Protein AF-A0A7M1QWV0-F1 (afdb_monomer_lite)

Foldseek 3Di:
DLVVVVVVQPPDDDDPDLQCSVVQDVLLCVLLSLLQVLLVLLADPDPVVVVPDDPVVLVCSLCVSVVVLVVVLVVLVVVLVVVCVVPVPDPSVQQSQLSNLSNLQSNLLSLLLSLPDHDPRSSVRSVVVSCCLSNVQAPDSPHGDCPNSSRHDDPVSNVSSVVSNVVSSVSSVVRD

Sequence (176 aa):
MSVLFFALIPVSYGIPPLNNVRETPVFRVLPAVVGILCASSVNPVGSDQELLRGCRARNLRSALPFLLLFLALVTIALTGWLFSLVYPDQEVLGVIAPMLTSTVIFTAVGIISACYLTGSWQVIPTAALFLVLVGFGFQTFITPYAWNIFFHISAPIALIAGLSAVLAFLALRHRY

Structure (mmCIF, N/CA/C/O backbone):
data_AF-A0A7M1QWV0-F1
#
_entry.id   AF-A0A7M1QWV0-F1
#
loop_
_atom_site.group_PDB
_atom_site.id
_atom_site.type_symbol
_atom_site.label_atom_id
_atom_site.label_alt_id
_atom_site.label_comp_id
_atom_site.label_asym_id
_atom_site.label_entity_id
_atom_site.label_seq_id
_atom_site.pdbx_PDB_ins_code
_atom_site.Cartn_x
_atom_site.Cartn_y
_atom_site.Cartn_z
_atom_site.occupancy
_atom_site.B_iso_or_equiv
_atom_site.auth_seq_id
_atom_site.auth_comp_id
_atom_site.auth_asym_id
_atom_site.auth_atom_id
_atom_site.pdbx_PDB_model_num
ATOM 1 N N . MET A 1 1 ? -8.988 -14.772 4.346 1.00 38.84 1 MET A N 1
ATOM 2 C CA . MET A 1 1 ? -9.089 -13.533 3.538 1.00 38.84 1 MET A CA 1
ATOM 3 C C . MET A 1 1 ? -7.774 -13.198 2.840 1.00 38.84 1 MET A C 1
ATOM 5 O O . MET A 1 1 ? -7.780 -13.127 1.623 1.00 38.84 1 MET A O 1
ATOM 9 N N . SER A 1 2 ? -6.637 -13.113 3.540 1.00 37.50 2 SER A N 1
ATOM 10 C CA . SER A 1 2 ? -5.303 -12.965 2.918 1.00 37.50 2 SER A CA 1
ATOM 11 C C . SER A 1 2 ? -4.967 -14.065 1.894 1.00 37.50 2 SER A C 1
ATOM 13 O O . SER A 1 2 ? -4.449 -13.764 0.827 1.00 37.50 2 SER A O 1
ATOM 15 N N . VAL A 1 3 ? -5.357 -15.318 2.157 1.00 38.16 3 VAL A N 1
ATOM 16 C CA . VAL A 1 3 ? -5.188 -16.458 1.226 1.00 38.16 3 VAL A CA 1
ATOM 17 C C . VAL A 1 3 ? -5.978 -16.289 -0.085 1.00 38.16 3 VAL A C 1
ATOM 19 O O . VAL A 1 3 ? -5.475 -16.631 -1.147 1.00 38.16 3 VAL A O 1
ATOM 22 N N . LEU A 1 4 ? -7.181 -15.699 -0.038 1.00 41.69 4 LEU A N 1
ATOM 23 C CA . LEU A 1 4 ? -7.980 -15.380 -1.235 1.00 41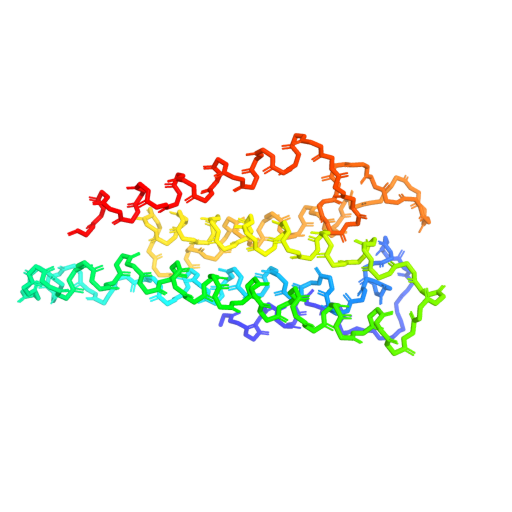.69 4 LEU A CA 1
ATOM 24 C C . LEU A 1 4 ? -7.331 -14.269 -2.070 1.00 41.69 4 LEU A C 1
ATOM 26 O O . LEU A 1 4 ? -7.446 -14.269 -3.288 1.00 41.69 4 LEU A O 1
ATOM 30 N N . PHE A 1 5 ? -6.607 -13.352 -1.425 1.00 44.53 5 PHE A N 1
ATOM 31 C CA . PHE A 1 5 ? -5.840 -12.324 -2.120 1.00 44.53 5 PHE A CA 1
ATOM 32 C C . PHE A 1 5 ? -4.607 -12.913 -2.816 1.00 44.53 5 PHE A C 1
ATOM 34 O O . PHE A 1 5 ? -4.352 -12.586 -3.967 1.00 44.53 5 PHE A O 1
ATOM 41 N N . PHE A 1 6 ? -3.908 -13.858 -2.176 1.00 42.75 6 PHE A N 1
ATOM 42 C CA . PHE A 1 6 ? -2.865 -14.655 -2.837 1.00 42.75 6 PHE A CA 1
ATOM 43 C C . PHE A 1 6 ? -3.411 -15.519 -3.985 1.00 42.75 6 PHE A C 1
ATOM 45 O O . PHE A 1 6 ? -2.686 -15.764 -4.939 1.00 42.75 6 PHE A O 1
ATOM 52 N N . ALA A 1 7 ? -4.680 -15.937 -3.930 1.00 39.38 7 ALA A N 1
ATOM 53 C CA . ALA A 1 7 ? -5.349 -16.626 -5.037 1.00 39.38 7 ALA A CA 1
ATOM 54 C C . ALA A 1 7 ? -5.796 -15.680 -6.175 1.00 39.38 7 ALA A C 1
ATOM 56 O O . ALA A 1 7 ? -5.970 -16.132 -7.302 1.00 39.38 7 ALA A O 1
ATOM 57 N N . LEU A 1 8 ? -5.973 -14.381 -5.890 1.00 45.12 8 LEU A N 1
ATOM 58 C CA . LEU A 1 8 ? -6.197 -13.321 -6.886 1.00 45.12 8 LEU A CA 1
ATOM 59 C C . LEU A 1 8 ? -4.892 -12.818 -7.516 1.00 45.12 8 LEU A C 1
ATOM 61 O O . LEU A 1 8 ? -4.931 -12.212 -8.587 1.00 45.12 8 LEU A O 1
ATOM 65 N N . ILE A 1 9 ? -3.738 -13.069 -6.882 1.00 45.12 9 ILE A N 1
ATOM 66 C CA . ILE A 1 9 ? -2.455 -12.985 -7.581 1.00 45.12 9 ILE A CA 1
ATOM 67 C C . ILE A 1 9 ? -2.535 -14.028 -8.697 1.00 45.12 9 ILE A C 1
ATOM 69 O O . ILE A 1 9 ? -2.922 -15.163 -8.418 1.00 45.12 9 ILE A O 1
ATOM 73 N N . PRO A 1 10 ? -2.220 -13.693 -9.954 1.00 43.69 10 PRO A N 1
ATOM 74 C CA . PRO A 1 10 ? -2.463 -14.579 -11.079 1.00 43.69 10 PRO A CA 1
ATOM 75 C C . PRO A 1 10 ? -1.396 -15.667 -11.047 1.00 43.69 10 PRO A C 1
ATOM 77 O O . PRO A 1 10 ? -0.387 -15.618 -11.745 1.00 43.69 10 PRO A O 1
ATOM 80 N N . VAL A 1 11 ? -1.619 -16.674 -10.211 1.00 38.78 11 VAL A N 1
ATOM 81 C CA . VAL A 1 11 ? -0.904 -17.938 -10.246 1.00 38.78 11 VAL A CA 1
ATOM 82 C C . VAL A 1 11 ? -1.518 -18.724 -11.387 1.00 38.78 11 VAL A C 1
ATOM 84 O O . VAL A 1 11 ? -2.348 -19.607 -11.215 1.00 38.78 11 VAL A O 1
ATOM 87 N N . SER A 1 12 ? -1.164 -18.356 -12.604 1.00 34.66 12 SER A N 1
ATOM 88 C CA . SER A 1 12 ? -1.289 -19.294 -13.698 1.00 34.66 12 SER A CA 1
ATOM 89 C C . SER A 1 12 ? -0.111 -19.060 -14.632 1.00 34.66 12 SER A C 1
ATOM 91 O O . SER A 1 12 ? 0.223 -17.932 -14.965 1.00 34.66 12 SER A O 1
ATOM 93 N N . TYR A 1 13 ? 0.544 -20.141 -15.027 1.00 35.06 13 TYR A N 1
ATOM 94 C CA . TYR A 1 13 ? 1.249 -20.284 -16.294 1.00 35.06 13 TYR A CA 1
ATOM 95 C C . TYR A 1 13 ? 0.265 -21.061 -17.205 1.00 35.06 13 TYR A C 1
ATOM 97 O O . TYR A 1 13 ? -0.391 -21.974 -16.718 1.00 35.06 13 TYR A O 1
ATOM 105 N N . GLY A 1 14 ? 0.029 -20.659 -18.464 1.00 29.14 14 GLY A N 1
ATOM 106 C CA . GLY A 1 14 ? -0.844 -21.358 -19.432 1.00 29.14 14 GLY A CA 1
ATOM 107 C C . GLY A 1 14 ? -2.234 -20.803 -19.844 1.00 29.14 14 GLY A C 1
ATOM 108 O O . GLY A 1 14 ? -3.003 -21.576 -20.392 1.00 29.14 14 GLY A O 1
ATOM 109 N N . ILE A 1 15 ? -2.597 -19.527 -19.647 1.00 30.23 15 ILE A N 1
ATOM 110 C CA . ILE A 1 15 ? -3.835 -18.916 -20.200 1.00 30.23 15 ILE A CA 1
ATOM 111 C C . ILE A 1 15 ? -3.419 -17.722 -21.075 1.00 30.23 15 ILE A C 1
ATOM 113 O O . ILE A 1 15 ? -2.563 -16.951 -20.621 1.00 30.23 15 ILE A O 1
ATOM 117 N N . PRO A 1 16 ? -3.958 -17.574 -22.306 1.00 37.72 16 PRO A N 1
ATOM 118 C CA . PRO A 1 16 ? -3.668 -16.435 -23.178 1.00 37.72 16 PRO A CA 1
ATOM 119 C C . PRO A 1 16 ? -3.970 -15.097 -22.473 1.00 37.72 16 PRO A C 1
ATOM 121 O O . PRO A 1 16 ? -4.897 -15.021 -21.663 1.00 37.72 16 PRO A O 1
ATOM 124 N N . PRO A 1 17 ? -3.155 -14.057 -22.712 1.00 42.41 17 PRO A N 1
ATOM 125 C CA . PRO A 1 17 ? -2.995 -12.944 -21.785 1.00 42.41 17 PRO A CA 1
ATOM 126 C C . PRO A 1 17 ? -4.214 -12.018 -21.769 1.00 42.41 17 PRO A C 1
ATOM 128 O O . PRO A 1 17 ? -4.452 -11.255 -22.700 1.00 42.41 17 PRO A O 1
ATOM 131 N N . LEU A 1 18 ? -4.936 -12.013 -20.651 1.00 42.91 18 LEU A N 1
ATOM 132 C CA . LEU A 1 18 ? -5.689 -10.839 -20.220 1.00 42.91 18 LEU A CA 1
ATOM 133 C C . LEU A 1 18 ? -4.675 -9.834 -19.640 1.00 42.91 18 LEU A C 1
ATOM 135 O O . LEU A 1 18 ? -4.203 -10.000 -18.518 1.00 42.91 18 LEU A O 1
ATOM 139 N N . ASN A 1 19 ? -4.310 -8.818 -20.428 1.00 49.09 19 ASN A N 1
ATOM 140 C CA . ASN A 1 19 ? -3.662 -7.573 -19.980 1.00 49.09 19 ASN A CA 1
ATOM 141 C C . ASN A 1 19 ? -2.336 -7.675 -19.185 1.00 49.09 19 ASN A C 1
ATOM 143 O O . ASN A 1 19 ? -2.105 -6.867 -18.290 1.00 49.09 19 ASN A O 1
ATOM 147 N N . ASN A 1 20 ? -1.437 -8.621 -19.487 1.00 47.69 20 ASN A N 1
ATOM 148 C CA . ASN A 1 20 ? -0.082 -8.682 -18.891 1.00 47.69 20 ASN A CA 1
ATOM 149 C C . ASN A 1 20 ? -0.007 -8.722 -17.351 1.00 47.69 20 ASN A C 1
ATOM 151 O O . ASN A 1 20 ? 1.052 -8.554 -16.748 1.00 47.69 20 ASN A O 1
ATOM 155 N N . VAL A 1 21 ? -1.112 -9.090 -16.705 1.00 45.66 21 VAL A N 1
ATOM 156 C CA . VAL A 1 21 ? -1.233 -9.293 -15.255 1.00 45.66 21 VAL A CA 1
ATOM 157 C C . VAL A 1 21 ? -0.262 -10.388 -14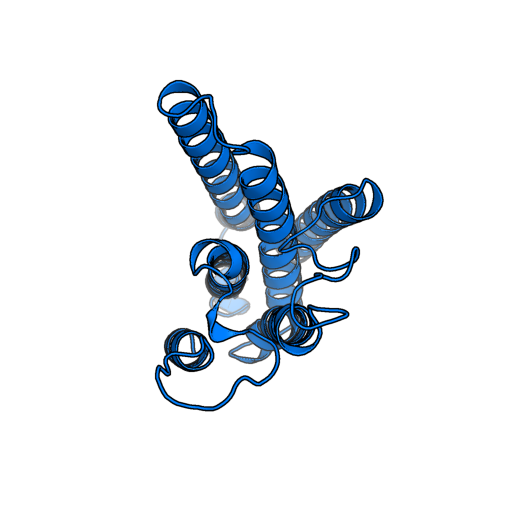.757 1.00 45.66 21 VAL A C 1
ATOM 159 O O . VAL A 1 21 ? 0.159 -10.383 -13.606 1.00 45.66 21 VAL A O 1
ATOM 162 N N . ARG A 1 22 ? 0.180 -11.296 -15.640 1.00 45.62 22 ARG A N 1
ATOM 163 C CA . ARG A 1 22 ? 1.210 -12.314 -15.350 1.00 45.62 22 ARG A CA 1
ATOM 164 C C . ARG A 1 22 ? 2.652 -11.808 -15.357 1.00 45.62 22 ARG A C 1
ATOM 166 O O . ARG A 1 22 ? 3.512 -12.474 -14.794 1.00 45.62 22 ARG A O 1
ATOM 173 N N . GLU A 1 23 ? 2.923 -10.674 -15.990 1.00 51.28 23 GLU A N 1
ATOM 174 C CA . GLU A 1 23 ? 4.275 -10.113 -16.106 1.00 51.28 23 GLU A CA 1
ATOM 175 C C . GLU A 1 23 ? 4.532 -9.023 -15.069 1.00 51.28 23 GLU A C 1
ATOM 177 O O . GLU A 1 23 ? 5.667 -8.574 -14.908 1.00 51.28 23 GLU A O 1
ATOM 182 N N . THR A 1 24 ? 3.500 -8.600 -14.330 1.00 56.16 24 THR A N 1
ATOM 183 C CA . THR A 1 24 ? 3.689 -7.658 -13.233 1.00 56.16 24 THR A CA 1
ATOM 184 C C . THR A 1 24 ? 4.528 -8.324 -12.148 1.00 56.16 24 THR A C 1
ATOM 186 O O . THR A 1 24 ? 4.064 -9.287 -11.529 1.00 56.16 24 THR A O 1
ATOM 189 N N . PRO A 1 25 ? 5.759 -7.844 -11.902 1.00 62.31 25 PRO A N 1
ATOM 190 C CA . PRO A 1 25 ? 6.642 -8.472 -10.941 1.00 62.31 25 PRO A CA 1
ATOM 191 C C . PRO A 1 25 ? 5.983 -8.500 -9.567 1.00 62.31 25 PRO A C 1
ATOM 193 O O . PRO A 1 25 ? 5.391 -7.504 -9.148 1.00 62.31 25 PRO A O 1
ATOM 196 N N . VAL A 1 26 ? 6.138 -9.606 -8.837 1.00 66.31 26 VAL A N 1
ATOM 197 C CA . VAL A 1 26 ? 5.535 -9.786 -7.503 1.00 66.31 26 VAL A CA 1
ATOM 198 C C . VAL A 1 26 ? 5.851 -8.602 -6.584 1.00 66.31 26 VAL A C 1
ATOM 200 O O . VAL A 1 26 ? 4.980 -8.138 -5.850 1.00 66.31 26 VAL A O 1
ATOM 203 N N . PHE A 1 27 ? 7.061 -8.040 -6.686 1.00 66.62 27 PHE A N 1
ATOM 204 C CA . PHE A 1 27 ? 7.472 -6.882 -5.893 1.00 66.62 27 PHE A CA 1
ATOM 205 C C . PHE A 1 27 ? 6.620 -5.623 -6.125 1.00 66.62 27 PHE A C 1
ATOM 207 O O . PHE A 1 27 ? 6.482 -4.820 -5.207 1.00 66.62 27 PHE A O 1
ATOM 214 N N . ARG A 1 28 ? 6.002 -5.459 -7.303 1.00 71.50 28 ARG A N 1
ATOM 215 C CA . ARG A 1 28 ? 5.089 -4.338 -7.593 1.00 71.50 28 ARG A CA 1
ATOM 216 C C . ARG A 1 28 ? 3.719 -4.518 -6.946 1.00 71.50 28 ARG A C 1
ATOM 218 O O . ARG A 1 28 ? 3.042 -3.533 -6.689 1.00 71.50 28 ARG A O 1
ATOM 225 N N . VAL A 1 29 ? 3.329 -5.756 -6.645 1.00 73.25 29 VAL A N 1
ATOM 226 C CA . VAL A 1 29 ? 2.041 -6.100 -6.020 1.00 73.25 29 VAL A CA 1
ATOM 227 C C . VAL A 1 29 ? 2.138 -6.161 -4.490 1.00 73.25 29 VAL A C 1
ATOM 229 O O . VAL A 1 29 ? 1.142 -5.937 -3.799 1.00 73.25 29 VAL A O 1
ATOM 232 N N . LEU A 1 30 ? 3.337 -6.394 -3.940 1.00 76.06 30 LEU A N 1
ATOM 233 C CA . LEU A 1 30 ? 3.593 -6.409 -2.492 1.00 76.06 30 LEU A CA 1
ATOM 234 C C . LEU A 1 30 ? 2.991 -5.209 -1.729 1.00 76.06 30 LEU A C 1
ATOM 236 O O . LEU A 1 30 ? 2.370 -5.451 -0.692 1.00 76.06 30 LEU A O 1
ATOM 240 N N . PRO A 1 31 ? 3.080 -3.954 -2.214 1.00 81.62 31 PRO A N 1
ATOM 241 C CA . PRO A 1 31 ? 2.449 -2.800 -1.570 1.00 81.62 31 PRO A CA 1
ATOM 242 C C . PRO A 1 31 ? 0.954 -2.972 -1.268 1.00 81.62 31 PRO A C 1
ATOM 244 O O . PRO A 1 31 ? 0.490 -2.605 -0.187 1.00 81.62 31 PRO A O 1
ATOM 247 N N . ALA A 1 32 ? 0.198 -3.585 -2.185 1.00 79.19 32 ALA A N 1
ATOM 248 C CA . ALA A 1 32 ? -1.231 -3.832 -2.001 1.00 79.19 32 ALA A CA 1
ATOM 249 C C . ALA A 1 32 ? -1.492 -4.878 -0.910 1.00 79.19 32 ALA A C 1
ATOM 251 O O . ALA A 1 32 ? -2.371 -4.697 -0.064 1.00 79.19 32 ALA A O 1
ATOM 252 N N . VAL A 1 33 ? -0.681 -5.940 -0.881 1.00 78.44 33 VAL A N 1
ATOM 253 C CA . VAL A 1 33 ? -0.746 -6.981 0.156 1.00 78.44 33 VAL A CA 1
ATOM 254 C C . VAL A 1 33 ? -0.441 -6.386 1.530 1.00 78.44 33 VAL A C 1
ATOM 256 O O . VAL A 1 33 ? -1.179 -6.625 2.487 1.00 78.44 33 VAL A O 1
ATOM 259 N N . VAL A 1 34 ? 0.605 -5.561 1.625 1.00 80.62 34 VAL A N 1
ATOM 260 C CA . VAL A 1 34 ? 0.978 -4.859 2.861 1.00 80.62 34 VAL A CA 1
ATOM 261 C C . VAL A 1 34 ? -0.148 -3.930 3.320 1.00 80.62 34 VAL A C 1
ATOM 263 O O . VAL A 1 34 ? -0.482 -3.926 4.503 1.00 80.62 34 VAL A O 1
ATOM 266 N N . GLY A 1 35 ? -0.794 -3.205 2.402 1.00 78.50 35 GLY A N 1
ATOM 267 C CA . GLY A 1 35 ? -1.944 -2.358 2.724 1.00 78.50 35 GLY A CA 1
ATOM 268 C C . GLY A 1 35 ? -3.124 -3.126 3.323 1.00 78.50 35 GLY A C 1
ATOM 269 O O . GLY A 1 35 ? -3.730 -2.682 4.298 1.00 78.50 35 GLY A O 1
ATOM 270 N N . ILE A 1 36 ? -3.415 -4.319 2.805 1.00 76.81 36 ILE A N 1
ATOM 271 C CA . ILE A 1 36 ? -4.485 -5.186 3.321 1.00 76.81 36 ILE A CA 1
ATOM 272 C C . ILE A 1 36 ? -4.133 -5.759 4.694 1.00 76.81 36 ILE A C 1
ATOM 274 O O . ILE A 1 36 ? -4.976 -5.778 5.594 1.00 76.81 36 ILE A O 1
ATOM 278 N N . LEU A 1 37 ? -2.887 -6.201 4.878 1.00 79.38 37 LEU A N 1
ATOM 279 C CA . LEU A 1 37 ? -2.406 -6.657 6.182 1.00 79.38 37 LEU A CA 1
ATOM 280 C C . LEU A 1 37 ? -2.470 -5.521 7.213 1.00 79.38 37 LEU A C 1
ATOM 282 O O . LEU A 1 37 ? -2.897 -5.750 8.344 1.00 79.38 37 LEU A O 1
ATOM 286 N N . CYS A 1 38 ? -2.148 -4.291 6.808 1.00 77.44 38 CYS A N 1
ATOM 287 C CA . CYS A 1 38 ? -2.282 -3.100 7.644 1.00 77.44 38 CYS A CA 1
ATOM 288 C C . CYS A 1 38 ? -3.746 -2.826 8.032 1.00 77.44 38 CYS A C 1
ATOM 290 O O . CYS A 1 38 ? -4.038 -2.616 9.206 1.00 77.44 38 CYS A O 1
ATOM 292 N N . ALA A 1 39 ? -4.689 -2.925 7.089 1.00 75.12 39 ALA A N 1
ATOM 293 C CA . ALA A 1 39 ? -6.116 -2.807 7.402 1.00 75.12 39 ALA A CA 1
ATOM 294 C C . ALA A 1 39 ? -6.545 -3.832 8.468 1.00 75.12 39 ALA A C 1
ATOM 296 O O . ALA A 1 39 ? -7.245 -3.505 9.424 1.00 75.12 39 ALA A O 1
ATOM 297 N N . SER A 1 40 ? -6.063 -5.073 8.348 1.00 74.31 40 SER A N 1
ATOM 298 C CA . SER A 1 40 ? -6.406 -6.136 9.294 1.00 74.31 40 SER A CA 1
ATOM 299 C C . SER A 1 40 ? -5.826 -5.938 10.699 1.00 74.31 40 SER A C 1
ATOM 301 O O . SER A 1 40 ? -6.464 -6.350 11.667 1.00 74.31 40 SER A O 1
ATOM 303 N N . SER A 1 41 ? -4.660 -5.294 10.834 1.00 73.94 41 SER A N 1
ATOM 304 C CA . SER A 1 41 ? -4.020 -5.049 12.135 1.00 73.94 41 SER A CA 1
ATOM 305 C C . SER A 1 41 ? -4.609 -3.854 12.890 1.00 73.94 41 SER A C 1
ATOM 307 O O . SER A 1 41 ? -4.491 -3.779 14.113 1.00 73.94 41 SER A O 1
ATOM 309 N N . VAL A 1 42 ? -5.262 -2.939 12.171 1.00 72.81 42 VAL A N 1
ATOM 310 C CA . VAL A 1 42 ? -5.923 -1.744 12.719 1.00 72.81 42 VAL A CA 1
ATOM 311 C C . VAL A 1 42 ? -7.356 -2.024 13.188 1.00 72.81 42 VAL A C 1
ATOM 313 O O . VAL A 1 42 ? -7.924 -1.229 13.942 1.00 72.81 42 VAL A O 1
ATOM 316 N N . ASN A 1 43 ? -7.935 -3.150 12.767 1.00 67.38 43 ASN A N 1
ATOM 317 C CA . ASN A 1 43 ? -9.302 -3.533 13.094 1.00 67.38 43 ASN A CA 1
ATOM 318 C C . ASN A 1 43 ? -9.512 -3.577 14.624 1.00 67.38 43 ASN A C 1
ATOM 320 O O . ASN A 1 43 ? -8.748 -4.260 15.321 1.00 67.38 43 ASN A O 1
ATOM 324 N N . PRO A 1 44 ? -10.517 -2.865 15.163 1.00 58.78 44 PRO A N 1
ATOM 325 C CA . PRO A 1 44 ? -10.745 -2.806 16.595 1.00 58.78 44 PRO A CA 1
ATOM 326 C C . PRO A 1 44 ? -11.077 -4.192 17.144 1.00 58.78 44 PRO A C 1
ATOM 328 O O . PRO A 1 44 ? -11.944 -4.912 16.643 1.00 58.78 44 PRO A O 1
ATOM 331 N N . VAL A 1 45 ? -10.394 -4.554 18.225 1.00 54.41 45 VAL A N 1
ATOM 332 C CA . VAL A 1 45 ? -10.770 -5.697 19.055 1.00 54.41 45 VAL A CA 1
ATOM 333 C C . VAL A 1 45 ? -11.934 -5.210 19.903 1.00 54.41 45 VAL A C 1
ATOM 335 O O . VAL A 1 45 ? -11.668 -4.644 20.950 1.00 54.41 45 VAL A O 1
ATOM 338 N N . GLY A 1 46 ? -13.170 -5.360 19.408 1.00 54.19 46 GLY A N 1
ATOM 339 C CA . GLY A 1 46 ? -14.435 -5.020 20.082 1.00 54.19 46 GLY A CA 1
ATOM 340 C C . GLY A 1 46 ? -14.459 -3.642 20.766 1.00 54.19 46 GLY A C 1
ATOM 341 O O . GLY A 1 46 ? -13.820 -3.459 21.797 1.00 54.19 46 GLY A O 1
ATOM 342 N N . SER A 1 47 ? -15.253 -2.692 20.260 1.00 53.53 47 SER A N 1
ATOM 343 C CA . SER A 1 47 ? -15.356 -1.307 20.780 1.00 53.53 47 SER A CA 1
ATOM 344 C C . SER A 1 47 ? -15.359 -1.192 22.311 1.00 53.53 47 SER A C 1
ATOM 346 O O . SER A 1 47 ? -14.712 -0.313 22.881 1.00 53.53 47 SER A O 1
ATOM 348 N N . ASP A 1 48 ? -16.026 -2.129 22.980 1.00 53.69 48 ASP A N 1
ATOM 349 C CA . ASP A 1 48 ? -16.233 -2.117 24.426 1.00 53.69 48 ASP A CA 1
ATOM 350 C C . ASP A 1 48 ? -14.977 -2.541 25.205 1.00 53.69 48 ASP A C 1
ATOM 352 O O . ASP A 1 48 ? -14.706 -2.034 26.292 1.00 53.69 48 ASP A O 1
ATOM 356 N N . GLN A 1 49 ? -14.141 -3.411 24.628 1.00 58.28 49 GLN A N 1
ATOM 357 C CA . GLN A 1 49 ? -12.856 -3.805 25.215 1.00 58.28 49 GLN A CA 1
ATOM 358 C C . GLN A 1 49 ? -11.775 -2.738 25.019 1.00 58.28 49 GLN A C 1
ATOM 360 O O . GLN A 1 49 ? -10.799 -2.699 25.769 1.00 58.28 49 GLN A O 1
ATOM 365 N N . GLU A 1 50 ? -11.927 -1.875 24.018 1.00 56.06 50 GLU A N 1
ATOM 366 C CA . GLU A 1 50 ? -10.999 -0.783 23.726 1.00 56.06 50 GLU A CA 1
ATOM 367 C C . GLU A 1 50 ? -11.259 0.465 24.557 1.00 56.06 50 GLU A C 1
ATOM 369 O O . GLU A 1 50 ? -10.308 1.136 24.967 1.00 56.06 50 GLU A O 1
ATOM 374 N N . LEU A 1 51 ? -12.522 0.728 24.890 1.00 58.97 51 LEU A N 1
ATOM 375 C CA . LEU A 1 51 ? -12.892 1.802 25.805 1.00 58.97 51 LEU A CA 1
ATOM 376 C C . LEU A 1 51 ? -12.297 1.593 27.205 1.00 58.97 51 LEU A C 1
ATOM 378 O O . LEU A 1 51 ? -11.851 2.560 27.823 1.00 58.97 51 LEU A O 1
ATOM 382 N N . LEU A 1 52 ? -12.195 0.335 27.649 1.00 62.59 52 LEU A N 1
ATOM 383 C CA . LEU A 1 52 ? -11.585 -0.058 28.925 1.00 62.59 52 LEU A CA 1
ATOM 384 C C . LEU A 1 52 ? -10.050 0.053 28.940 1.00 62.59 52 LEU A C 1
ATOM 386 O O . LEU A 1 52 ? -9.434 0.015 30.006 1.00 62.59 52 LEU A O 1
ATOM 390 N N . ARG A 1 53 ? -9.403 0.200 27.777 1.00 63.75 53 ARG A N 1
ATOM 391 C CA . ARG A 1 53 ? -7.949 0.377 27.684 1.00 63.75 53 ARG A CA 1
ATOM 392 C C . ARG A 1 53 ? -7.617 1.860 27.872 1.00 63.75 53 ARG A C 1
ATOM 394 O O . ARG A 1 53 ? -8.091 2.715 27.125 1.00 63.75 53 ARG A O 1
ATOM 401 N N . GLY A 1 54 ? -6.801 2.169 28.882 1.00 74.56 54 GLY A N 1
ATOM 402 C CA . GLY A 1 54 ? -6.419 3.545 29.228 1.00 74.56 54 GLY A CA 1
ATOM 403 C C . GLY A 1 54 ? -5.725 4.314 28.091 1.00 74.56 54 GLY A C 1
ATOM 404 O O . GLY A 1 54 ? -5.226 3.723 27.131 1.00 74.56 54 GLY A O 1
ATOM 405 N N . CYS A 1 55 ? -5.630 5.644 28.221 1.00 76.56 55 CYS A N 1
ATOM 406 C CA . CYS A 1 55 ? -5.188 6.560 27.153 1.00 76.56 55 CYS A CA 1
ATOM 407 C C . CYS A 1 55 ? -3.838 6.197 26.503 1.00 76.56 55 CYS A C 1
ATOM 409 O O . CYS A 1 55 ? -3.656 6.383 25.303 1.00 76.56 55 CYS A O 1
ATOM 411 N N . ARG A 1 56 ? -2.891 5.631 27.267 1.00 74.56 56 ARG A N 1
ATOM 412 C CA . ARG A 1 56 ? -1.585 5.198 26.733 1.00 74.56 56 ARG A CA 1
ATOM 413 C C . ARG A 1 56 ? -1.716 4.093 25.681 1.00 74.56 56 ARG A C 1
ATOM 415 O O . ARG A 1 56 ? -1.014 4.130 24.676 1.00 74.56 56 ARG A O 1
ATOM 422 N N . ALA A 1 57 ? -2.619 3.136 25.891 1.00 74.88 57 ALA A N 1
ATOM 423 C CA . ALA A 1 57 ? -2.832 2.024 24.968 1.00 74.88 57 ALA A CA 1
ATOM 424 C C . ALA A 1 57 ? -3.514 2.477 23.665 1.00 74.88 57 ALA A C 1
ATOM 426 O O . ALA A 1 57 ? -3.203 1.946 22.600 1.00 74.88 57 ALA A O 1
ATOM 427 N N . ARG A 1 58 ? -4.391 3.489 23.738 1.00 71.81 58 ARG A N 1
ATOM 428 C CA . ARG A 1 58 ? -5.022 4.101 22.556 1.00 71.81 58 ARG A CA 1
ATOM 429 C C . ARG A 1 58 ? -4.013 4.863 21.700 1.00 71.81 58 ARG A C 1
ATOM 431 O O . ARG A 1 58 ? -3.904 4.585 20.510 1.00 71.81 58 ARG A O 1
ATOM 438 N N . ASN A 1 59 ? -3.183 5.703 22.323 1.00 76.19 59 ASN A N 1
ATOM 439 C CA . ASN A 1 59 ? -2.126 6.445 21.623 1.00 76.19 59 ASN A CA 1
ATOM 440 C C . ASN A 1 59 ? -1.100 5.519 20.944 1.00 76.19 59 ASN A C 1
ATOM 442 O O . ASN A 1 59 ? -0.651 5.784 19.829 1.00 76.19 59 ASN A O 1
ATOM 446 N N . LEU A 1 60 ? -0.731 4.412 21.600 1.00 77.56 60 LEU A N 1
ATOM 447 C CA . LEU A 1 60 ? 0.154 3.406 21.008 1.00 77.56 60 LEU A CA 1
ATOM 448 C C . LEU A 1 60 ? -0.482 2.752 19.779 1.00 77.56 60 LEU A C 1
ATOM 450 O O . LEU A 1 60 ? 0.203 2.560 18.781 1.00 77.56 60 LEU A O 1
ATOM 454 N N . ARG A 1 61 ? -1.786 2.466 19.806 1.00 75.56 61 ARG A N 1
ATOM 455 C CA . ARG A 1 61 ? -2.491 1.875 18.662 1.00 75.56 61 ARG A CA 1
ATOM 456 C C . ARG A 1 61 ? -2.610 2.796 17.461 1.00 75.56 61 ARG A C 1
ATOM 458 O O . ARG A 1 61 ? -2.515 2.305 16.342 1.00 75.56 61 ARG A O 1
ATOM 465 N N . SER A 1 62 ? -2.781 4.099 17.669 1.00 76.06 62 SER A N 1
ATOM 466 C CA . SER A 1 62 ? -2.773 5.054 16.560 1.00 76.06 62 SER A CA 1
ATOM 467 C C . SER A 1 62 ? -1.371 5.236 15.971 1.00 76.06 62 SER A C 1
ATOM 469 O O . SER A 1 62 ? -1.245 5.425 14.768 1.00 76.06 62 SER A O 1
ATOM 471 N N . ALA A 1 63 ? -0.313 5.157 16.789 1.00 79.75 63 ALA A N 1
ATOM 472 C CA . ALA A 1 63 ? 1.067 5.379 16.344 1.00 79.75 63 ALA A CA 1
ATOM 473 C C . ALA A 1 63 ? 1.728 4.139 15.713 1.00 79.75 63 ALA A C 1
ATOM 475 O O . ALA A 1 63 ? 2.511 4.265 14.772 1.00 79.75 63 ALA A O 1
ATOM 476 N N . LEU A 1 64 ? 1.411 2.938 16.204 1.00 82.38 64 LEU A N 1
ATOM 477 C CA . LEU A 1 64 ? 2.013 1.676 15.768 1.00 82.38 64 LEU A CA 1
ATOM 478 C C . LEU A 1 64 ? 1.914 1.408 14.251 1.00 82.38 64 LEU A C 1
ATOM 480 O O . LEU A 1 64 ? 2.947 1.068 13.673 1.00 82.38 64 LEU A O 1
ATOM 484 N N . PRO A 1 65 ? 0.765 1.581 13.563 1.00 82.50 65 PRO A N 1
ATOM 485 C CA . PRO A 1 65 ? 0.700 1.348 12.119 1.00 82.50 65 PRO A CA 1
ATOM 486 C C . PRO A 1 65 ? 1.580 2.326 11.329 1.00 82.50 65 PRO A C 1
ATOM 488 O O . PRO A 1 65 ? 2.190 1.923 10.342 1.00 82.50 65 PRO A O 1
ATOM 491 N N . PHE A 1 66 ? 1.728 3.575 11.787 1.00 83.50 66 PHE A N 1
ATOM 492 C CA . PHE A 1 66 ? 2.629 4.548 11.158 1.00 83.50 66 PHE A CA 1
ATOM 493 C C . PHE A 1 66 ? 4.098 4.260 11.434 1.00 83.50 66 PHE A C 1
ATOM 495 O O . PHE A 1 66 ? 4.927 4.456 10.551 1.00 83.50 66 PHE A O 1
ATOM 502 N N . LEU A 1 67 ? 4.430 3.757 12.623 1.00 84.31 67 LEU A N 1
ATOM 503 C CA . LEU A 1 67 ? 5.785 3.314 12.933 1.00 84.31 67 LEU A CA 1
ATOM 504 C C . LEU A 1 67 ? 6.185 2.111 12.066 1.00 84.31 67 LEU A C 1
ATOM 506 O O . LEU A 1 67 ? 7.286 2.090 11.521 1.00 84.31 67 LEU A O 1
ATOM 510 N N . LEU A 1 68 ? 5.278 1.148 11.870 1.00 84.25 68 LEU A N 1
ATOM 511 C CA . LEU A 1 68 ? 5.498 0.023 10.955 1.00 84.25 68 LEU A CA 1
ATOM 512 C C . LEU A 1 68 ? 5.602 0.477 9.495 1.00 84.25 68 LEU A C 1
ATOM 514 O O . LEU A 1 68 ? 6.486 0.004 8.784 1.00 84.25 68 LEU A O 1
ATOM 518 N N . LEU A 1 69 ? 4.751 1.411 9.057 1.00 85.75 69 LEU A N 1
ATOM 519 C CA . LEU A 1 69 ? 4.849 2.008 7.725 1.00 85.75 69 LEU A CA 1
ATOM 520 C C . LEU A 1 69 ? 6.201 2.703 7.538 1.00 85.75 69 LEU A C 1
ATOM 522 O O . LEU A 1 69 ? 6.869 2.472 6.538 1.00 85.75 69 LEU A O 1
ATOM 526 N N . PHE A 1 70 ? 6.638 3.504 8.510 1.00 86.50 70 PHE A N 1
ATOM 527 C CA . PHE A 1 70 ? 7.932 4.176 8.461 1.00 86.50 70 PHE A CA 1
ATOM 528 C C . PHE A 1 70 ? 9.087 3.172 8.354 1.00 86.50 70 PHE A C 1
ATOM 530 O O . PHE A 1 70 ? 9.935 3.315 7.477 1.00 86.50 70 PHE A O 1
ATOM 537 N N . LEU A 1 71 ? 9.084 2.112 9.169 1.00 85.06 71 LEU A N 1
ATOM 538 C CA . LEU A 1 71 ? 10.078 1.037 9.078 1.00 85.06 71 LEU A CA 1
ATOM 539 C C . LEU A 1 71 ? 10.050 0.336 7.710 1.00 85.06 71 LEU A C 1
ATOM 541 O O . LEU A 1 71 ? 11.108 0.060 7.145 1.00 85.06 71 LEU A O 1
ATOM 545 N N . ALA A 1 72 ? 8.868 0.086 7.142 1.00 83.75 72 ALA A N 1
ATOM 546 C CA . ALA A 1 72 ? 8.731 -0.491 5.805 1.00 83.75 72 ALA A CA 1
ATOM 547 C C . ALA A 1 72 ? 9.309 0.435 4.718 1.00 83.75 72 ALA A C 1
ATOM 549 O O . ALA A 1 72 ? 10.049 -0.015 3.848 1.00 83.75 72 ALA A O 1
ATOM 550 N N . LEU A 1 73 ? 9.044 1.741 4.787 1.00 87.94 73 LEU A N 1
ATOM 551 C CA . LEU A 1 73 ? 9.596 2.708 3.833 1.00 87.94 73 LEU A CA 1
ATOM 552 C C . LEU A 1 73 ? 11.118 2.816 3.955 1.00 87.94 73 LEU A C 1
ATOM 554 O O . LEU A 1 73 ? 11.813 2.806 2.942 1.00 87.94 73 LEU A O 1
ATOM 558 N N . VAL A 1 74 ? 11.643 2.866 5.182 1.00 87.31 74 VAL A N 1
ATOM 559 C CA . VAL A 1 74 ? 13.089 2.909 5.438 1.00 87.31 74 VAL A CA 1
ATOM 560 C C . VAL A 1 74 ? 13.766 1.638 4.933 1.00 87.31 74 VAL A C 1
ATOM 562 O O . VAL A 1 74 ? 14.805 1.721 4.289 1.00 87.31 74 VAL A O 1
ATOM 565 N N . THR A 1 75 ? 13.178 0.463 5.163 1.00 85.44 75 THR A N 1
ATOM 566 C CA . THR A 1 75 ? 13.740 -0.805 4.671 1.00 85.44 75 THR A CA 1
ATOM 567 C C . THR A 1 75 ? 13.712 -0.896 3.147 1.00 85.44 75 THR A C 1
ATOM 569 O O . THR A 1 75 ? 14.726 -1.269 2.559 1.00 85.44 75 THR A O 1
ATOM 572 N N . ILE A 1 76 ? 12.625 -0.489 2.483 1.00 85.38 76 ILE A N 1
ATOM 573 C CA . ILE A 1 76 ? 12.563 -0.416 1.011 1.00 85.38 76 ILE A CA 1
ATOM 574 C C . ILE A 1 76 ? 13.612 0.574 0.474 1.00 85.38 76 ILE A C 1
ATOM 576 O O . ILE A 1 76 ? 14.323 0.263 -0.479 1.00 85.38 76 ILE A O 1
ATOM 580 N N . ALA A 1 77 ? 13.763 1.742 1.103 1.00 85.50 77 ALA A N 1
ATOM 581 C CA . ALA A 1 77 ? 14.744 2.740 0.686 1.00 85.50 77 ALA A CA 1
ATOM 582 C C . ALA A 1 77 ? 16.193 2.261 0.887 1.00 85.50 77 ALA A C 1
ATOM 584 O O . ALA A 1 77 ? 17.013 2.410 -0.014 1.00 85.50 77 ALA A O 1
ATOM 585 N N . LEU A 1 78 ? 16.506 1.648 2.034 1.00 87.00 78 LEU A N 1
ATOM 586 C CA . LEU A 1 78 ? 17.841 1.125 2.339 1.00 87.00 78 LEU A CA 1
ATOM 587 C C . LEU A 1 78 ? 18.214 -0.052 1.441 1.00 87.00 78 LEU A C 1
ATOM 589 O O . LEU A 1 78 ? 19.322 -0.087 0.916 1.00 87.00 78 LEU A O 1
ATOM 593 N N . THR A 1 79 ? 17.301 -1.006 1.244 1.00 83.06 79 THR A N 1
ATOM 594 C CA . THR A 1 79 ? 17.541 -2.133 0.328 1.00 83.06 79 THR A CA 1
ATOM 595 C C . THR A 1 79 ? 17.722 -1.647 -1.101 1.00 83.06 79 THR A C 1
ATOM 597 O O . THR A 1 79 ? 18.641 -2.091 -1.782 1.00 83.06 79 THR A O 1
ATOM 600 N N . GLY A 1 80 ? 16.916 -0.674 -1.521 1.00 81.75 80 GLY A N 1
ATOM 601 C CA . GLY A 1 80 ? 17.068 -0.007 -2.800 1.00 81.75 80 GLY A CA 1
ATOM 602 C C . GLY A 1 80 ? 18.417 0.695 -2.971 1.00 81.75 80 GLY A C 1
ATOM 603 O O . GLY A 1 80 ? 19.090 0.515 -3.985 1.00 81.75 80 GLY A O 1
ATOM 604 N N . TRP A 1 81 ? 18.849 1.444 -1.957 1.00 82.69 81 TRP A N 1
ATOM 605 C CA . TRP A 1 81 ? 20.149 2.112 -1.947 1.00 82.69 81 TRP A CA 1
ATOM 606 C C . TRP A 1 81 ? 21.305 1.106 -2.008 1.00 82.69 81 TRP A C 1
ATOM 608 O O . TRP A 1 81 ? 22.177 1.231 -2.864 1.00 82.69 81 TRP A O 1
ATOM 618 N N . LEU A 1 82 ? 21.271 0.052 -1.187 1.00 83.88 82 LEU A N 1
ATOM 619 C CA . LEU A 1 82 ? 22.261 -1.029 -1.234 1.00 83.88 82 LEU A CA 1
ATOM 620 C C . LEU A 1 82 ? 22.314 -1.688 -2.616 1.00 83.88 82 LEU A C 1
ATOM 622 O O . LEU A 1 82 ? 23.398 -1.931 -3.137 1.00 83.88 82 LEU A O 1
ATOM 626 N N . PHE A 1 83 ? 21.160 -1.934 -3.239 1.00 80.69 83 PHE A N 1
ATOM 627 C CA . PHE A 1 83 ? 21.105 -2.531 -4.571 1.00 80.69 83 PHE A CA 1
ATOM 628 C C . PHE A 1 83 ? 21.719 -1.615 -5.635 1.00 80.69 83 PHE A C 1
ATOM 630 O O . PHE A 1 83 ? 22.456 -2.094 -6.489 1.00 80.69 83 PHE A O 1
ATOM 637 N N . SER A 1 84 ? 21.492 -0.299 -5.540 1.00 82.00 84 SER A N 1
ATOM 638 C CA . SER A 1 84 ? 22.110 0.682 -6.444 1.00 82.00 84 SER A CA 1
ATOM 639 C C . SER A 1 84 ? 23.633 0.774 -6.301 1.00 82.00 84 SER A C 1
ATOM 641 O O . SER A 1 84 ? 24.315 1.087 -7.270 1.00 82.00 84 SER A O 1
ATOM 643 N N . LEU A 1 85 ? 24.180 0.455 -5.122 1.00 84.31 85 LEU A N 1
ATOM 644 C CA . LEU A 1 85 ? 25.628 0.383 -4.916 1.00 84.31 85 LEU A CA 1
ATOM 645 C C . LEU A 1 85 ? 26.246 -0.881 -5.524 1.00 84.31 85 LEU A C 1
ATOM 647 O O . LEU A 1 85 ? 27.380 -0.839 -5.991 1.00 84.31 85 LEU A O 1
ATOM 651 N N . VAL A 1 86 ? 25.521 -2.003 -5.498 1.00 85.25 86 VAL A N 1
ATOM 652 C CA . VAL A 1 86 ? 26.001 -3.290 -6.031 1.00 85.25 86 VAL A CA 1
ATOM 653 C C . VAL A 1 86 ? 25.807 -3.377 -7.550 1.00 85.25 86 VAL A C 1
ATOM 655 O O . VAL A 1 86 ? 26.640 -3.961 -8.237 1.00 85.25 86 VAL A O 1
ATOM 658 N N . TYR A 1 87 ? 24.737 -2.776 -8.077 1.00 80.50 87 TYR A N 1
ATOM 659 C CA . TYR A 1 87 ? 24.368 -2.799 -9.494 1.00 80.50 87 TYR A CA 1
ATOM 660 C C . TYR A 1 87 ? 24.110 -1.373 -10.016 1.00 80.50 87 TYR A C 1
ATOM 662 O O . TYR A 1 87 ? 22.953 -0.992 -10.218 1.00 80.50 87 TYR A O 1
ATOM 670 N N . PRO A 1 88 ? 25.168 -0.572 -10.236 1.00 74.62 88 PRO A N 1
ATOM 671 C CA . PRO A 1 88 ? 25.041 0.843 -10.596 1.00 74.62 88 PRO A CA 1
ATOM 672 C C . PRO A 1 88 ? 24.415 1.080 -11.979 1.00 74.62 88 PRO A C 1
ATOM 674 O O . PRO A 1 88 ? 23.839 2.139 -12.209 1.00 74.62 88 PRO A O 1
ATOM 677 N N . ASP A 1 89 ? 24.473 0.093 -12.876 1.00 72.06 89 ASP A N 1
ATOM 678 C CA . ASP A 1 89 ? 23.968 0.210 -14.250 1.00 72.06 89 ASP A CA 1
ATOM 679 C C . ASP A 1 89 ? 22.448 -0.013 -14.373 1.00 72.06 89 ASP A C 1
ATOM 681 O O . ASP A 1 89 ? 21.887 0.093 -15.464 1.00 72.06 89 ASP A O 1
ATOM 685 N N . GLN A 1 90 ? 21.755 -0.349 -13.277 1.00 72.94 90 GLN A N 1
ATOM 686 C CA . GLN A 1 90 ? 20.306 -0.560 -13.288 1.00 72.94 90 GLN A CA 1
ATOM 687 C C . G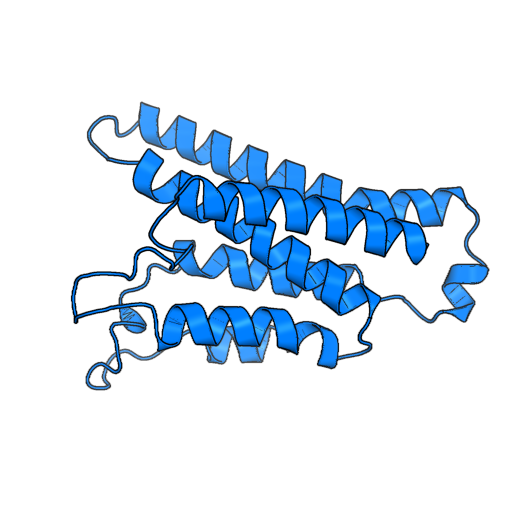LN A 1 90 ? 19.537 0.693 -12.855 1.00 72.94 90 GLN A C 1
ATOM 689 O O . GLN A 1 90 ? 19.917 1.393 -11.919 1.00 72.94 90 GLN A O 1
ATOM 694 N N . GLU A 1 91 ? 18.382 0.942 -13.480 1.00 71.56 91 GLU A N 1
ATOM 695 C CA . GLU A 1 91 ? 17.462 2.031 -13.117 1.00 71.56 91 GLU A CA 1
ATOM 696 C C . GLU A 1 91 ? 16.670 1.721 -11.831 1.00 71.56 91 GLU A C 1
ATOM 698 O O . GLU A 1 91 ? 15.438 1.653 -11.803 1.00 71.56 91 GLU A O 1
ATOM 703 N N . VAL A 1 92 ? 17.383 1.533 -10.723 1.00 73.69 92 VAL A N 1
ATOM 704 C CA . VAL A 1 92 ? 16.822 1.128 -9.427 1.00 73.69 92 VAL A CA 1
ATOM 705 C C . VAL A 1 92 ? 15.782 2.151 -8.920 1.00 73.69 92 VAL A C 1
ATOM 707 O O . VAL A 1 92 ? 14.740 1.778 -8.374 1.00 73.69 92 VAL A O 1
ATOM 710 N N . LEU A 1 93 ? 15.991 3.446 -9.185 1.00 70.31 93 LEU A N 1
ATOM 711 C CA . LEU A 1 93 ? 15.055 4.526 -8.830 1.00 70.31 93 LEU A CA 1
ATOM 712 C C . LEU A 1 93 ? 13.683 4.392 -9.511 1.00 70.31 93 LEU A C 1
ATOM 714 O O . LEU A 1 93 ? 12.663 4.692 -8.884 1.00 70.31 93 LEU A O 1
ATOM 718 N N . GLY A 1 94 ? 13.649 3.892 -10.752 1.00 71.38 94 GLY A N 1
ATOM 719 C CA . GLY A 1 94 ? 12.416 3.664 -11.512 1.00 71.38 94 GLY A CA 1
ATOM 720 C C . GLY A 1 94 ? 11.533 2.560 -10.921 1.00 71.38 94 GLY A C 1
ATOM 721 O O . GLY A 1 94 ? 10.342 2.497 -11.210 1.00 71.38 94 GLY A O 1
ATOM 722 N N . VAL A 1 95 ? 12.091 1.719 -10.046 1.00 74.88 95 VAL A N 1
ATOM 723 C CA . VAL A 1 95 ? 11.374 0.643 -9.350 1.00 74.88 95 VAL A CA 1
ATOM 724 C C . VAL A 1 95 ? 11.046 1.019 -7.905 1.00 74.88 95 VAL A C 1
ATOM 726 O O . VAL A 1 95 ? 9.914 0.818 -7.458 1.00 74.88 95 VAL A O 1
ATOM 729 N N . ILE A 1 96 ? 12.010 1.589 -7.176 1.00 81.81 96 ILE A N 1
ATOM 730 C CA . ILE A 1 96 ? 11.849 1.911 -5.751 1.00 81.81 96 ILE A CA 1
ATOM 731 C C . ILE A 1 96 ? 10.780 2.971 -5.548 1.00 81.81 96 ILE A C 1
ATOM 733 O O . ILE A 1 96 ? 9.947 2.837 -4.653 1.00 81.81 96 ILE A O 1
ATOM 737 N N . ALA A 1 97 ? 10.806 4.039 -6.345 1.00 82.81 97 ALA A N 1
ATOM 738 C CA . ALA A 1 97 ? 9.932 5.163 -6.084 1.00 82.81 97 ALA A CA 1
ATOM 739 C C . ALA A 1 97 ? 8.450 4.733 -6.204 1.00 82.81 97 ALA A C 1
ATOM 741 O O . ALA A 1 97 ? 7.716 4.901 -5.219 1.00 82.81 97 ALA A O 1
ATOM 742 N N . PRO A 1 98 ? 7.989 4.098 -7.309 1.00 86.50 98 PRO A N 1
ATOM 743 C CA . PRO A 1 98 ? 6.622 3.571 -7.404 1.00 86.50 98 PRO A CA 1
ATOM 744 C C . PRO A 1 98 ? 6.274 2.599 -6.271 1.00 86.50 98 PRO A C 1
ATOM 746 O O . PRO A 1 98 ? 5.171 2.640 -5.727 1.00 86.50 98 PRO A O 1
ATOM 749 N N . MET A 1 99 ? 7.229 1.771 -5.838 1.00 84.88 99 MET A N 1
ATOM 750 C CA . MET A 1 99 ? 7.035 0.847 -4.719 1.00 84.88 99 MET A CA 1
ATOM 751 C C . MET A 1 99 ? 6.798 1.580 -3.387 1.00 84.88 99 MET A C 1
ATOM 753 O O . MET A 1 99 ? 5.879 1.227 -2.650 1.00 84.88 99 MET A O 1
ATOM 757 N N . LEU A 1 100 ? 7.560 2.636 -3.089 1.00 87.19 100 LEU A N 1
ATOM 758 C CA . LEU A 1 100 ? 7.368 3.458 -1.889 1.00 87.19 100 LEU A CA 1
ATOM 759 C C . LEU A 1 100 ? 6.009 4.168 -1.908 1.00 87.19 100 LEU A C 1
ATOM 761 O O . LEU A 1 100 ? 5.247 4.076 -0.947 1.00 87.19 100 LEU A O 1
ATOM 765 N N . THR A 1 101 ? 5.678 4.845 -3.009 1.00 88.81 101 THR A N 1
ATOM 766 C CA . THR A 1 101 ? 4.424 5.616 -3.113 1.00 88.81 101 THR A CA 1
ATOM 767 C C . THR A 1 101 ? 3.187 4.729 -3.080 1.00 88.81 101 THR A C 1
ATOM 769 O O . THR A 1 101 ? 2.246 5.028 -2.345 1.00 88.81 101 THR A O 1
ATOM 772 N N . SER A 1 102 ? 3.198 3.606 -3.799 1.00 88.50 102 SER A N 1
ATOM 773 C CA . SER A 1 102 ? 2.113 2.628 -3.725 1.00 88.50 102 SER A CA 1
ATOM 774 C C . SER A 1 102 ? 1.982 2.044 -2.318 1.00 88.50 102 SER A C 1
ATOM 776 O O . SER A 1 102 ? 0.863 1.918 -1.829 1.00 88.50 102 SER A O 1
ATOM 778 N N . THR A 1 103 ? 3.087 1.784 -1.609 1.00 89.25 103 THR A N 1
ATOM 779 C CA . THR A 1 103 ? 3.030 1.287 -0.220 1.00 89.25 103 THR A CA 1
ATOM 780 C C . THR A 1 103 ? 2.328 2.286 0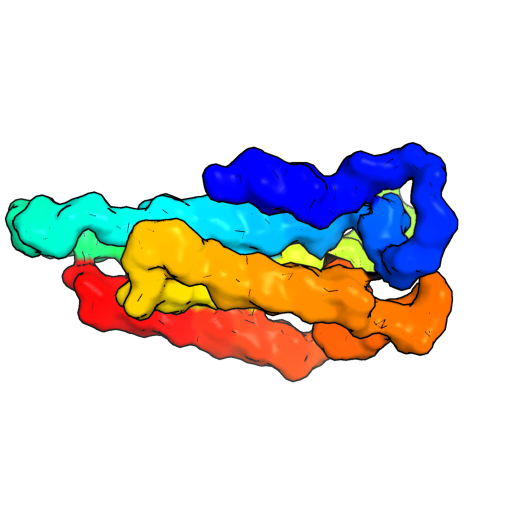.691 1.00 89.25 103 THR A C 1
ATOM 782 O O . THR A 1 103 ? 1.449 1.892 1.457 1.00 89.25 103 THR A O 1
ATOM 785 N N . VAL A 1 104 ? 2.638 3.581 0.572 1.00 91.25 104 VAL A N 1
ATOM 786 C CA . VAL A 1 104 ? 1.952 4.638 1.334 1.00 91.25 104 VAL A CA 1
ATOM 787 C C . VAL A 1 104 ? 0.462 4.687 0.998 1.00 91.25 104 VAL A C 1
ATOM 789 O O . VAL A 1 104 ? -0.364 4.681 1.905 1.00 91.25 104 VAL A O 1
ATOM 792 N N . ILE A 1 105 ? 0.101 4.685 -0.288 1.00 91.62 105 ILE A N 1
ATOM 793 C CA . ILE A 1 105 ? -1.301 4.798 -0.717 1.00 91.62 105 ILE A CA 1
ATOM 794 C C . ILE A 1 105 ? -2.118 3.592 -0.243 1.00 91.62 105 ILE A C 1
ATOM 796 O O . ILE A 1 105 ? -3.175 3.757 0.364 1.00 91.62 105 ILE A O 1
ATOM 800 N N . PHE A 1 106 ? -1.637 2.370 -0.477 1.00 90.94 106 PHE A N 1
ATOM 801 C CA . PHE A 1 106 ? -2.377 1.161 -0.114 1.00 90.94 106 PHE A CA 1
ATOM 802 C C . PHE A 1 106 ? -2.511 0.985 1.399 1.00 90.94 106 PHE A C 1
ATOM 804 O O . PHE A 1 106 ? -3.564 0.550 1.869 1.00 90.94 106 PHE A O 1
ATOM 811 N N . THR A 1 107 ? -1.484 1.344 2.173 1.00 89.38 107 THR A N 1
ATOM 812 C CA . THR A 1 107 ? -1.569 1.322 3.641 1.00 89.38 107 THR A CA 1
ATOM 813 C C . THR A 1 107 ? -2.510 2.400 4.163 1.00 89.38 107 THR A C 1
ATOM 815 O O . THR A 1 107 ? -3.361 2.091 4.993 1.00 89.38 107 THR A O 1
ATOM 818 N N . ALA A 1 108 ? -2.455 3.619 3.624 1.00 90.00 108 ALA A N 1
ATOM 819 C CA . ALA A 1 108 ? -3.376 4.692 3.980 1.00 90.00 108 ALA A CA 1
ATOM 820 C C . ALA A 1 108 ? -4.841 4.330 3.687 1.00 90.00 108 ALA A C 1
ATOM 822 O O . ALA A 1 108 ? -5.693 4.447 4.567 1.00 90.00 108 ALA A O 1
ATOM 823 N N . VAL A 1 109 ? -5.138 3.826 2.484 1.00 91.25 109 VAL A N 1
ATOM 824 C CA . VAL A 1 109 ? -6.489 3.368 2.111 1.00 91.25 109 VAL A CA 1
ATOM 825 C C . VAL A 1 109 ? -6.937 2.213 3.008 1.00 91.25 109 VAL A C 1
ATOM 827 O O . VAL A 1 109 ? -8.087 2.191 3.442 1.00 91.25 109 VAL A O 1
ATOM 830 N N . GLY A 1 110 ? -6.033 1.286 3.338 1.00 88.12 110 GLY A N 1
ATOM 831 C CA . GLY A 1 110 ? -6.313 0.182 4.256 1.00 88.12 110 GLY A CA 1
ATOM 832 C C . GLY A 1 110 ? -6.680 0.654 5.661 1.00 88.12 110 GLY A C 1
ATOM 833 O O . GLY A 1 110 ? -7.679 0.207 6.219 1.00 88.12 110 GLY A O 1
ATOM 834 N N . ILE A 1 111 ? -5.923 1.606 6.203 1.00 87.69 111 ILE A N 1
ATOM 835 C CA . ILE A 1 111 ? -6.179 2.224 7.508 1.00 87.69 111 ILE A CA 1
ATOM 836 C C . ILE A 1 111 ? -7.525 2.956 7.515 1.00 87.69 111 ILE A C 1
ATOM 838 O O . ILE A 1 111 ? -8.345 2.720 8.401 1.00 87.69 111 ILE A O 1
ATOM 842 N N . ILE A 1 112 ? -7.770 3.817 6.522 1.00 89.06 112 ILE A N 1
ATOM 843 C CA . ILE A 1 112 ? -9.030 4.562 6.393 1.00 89.06 112 ILE A CA 1
ATOM 844 C C . ILE A 1 112 ? -10.195 3.575 6.319 1.00 89.06 112 ILE A C 1
ATOM 846 O O . ILE A 1 112 ? -11.173 3.705 7.052 1.00 89.06 112 ILE A O 1
ATOM 850 N N . SER A 1 113 ? -10.068 2.540 5.489 1.00 87.75 113 SER A N 1
ATOM 851 C CA . SER A 1 113 ? -11.092 1.514 5.371 1.00 87.75 113 SER A CA 1
ATOM 852 C C . SER A 1 113 ? -11.339 0.783 6.687 1.00 87.75 113 SER A C 1
ATOM 854 O O . SER A 1 113 ? -12.496 0.544 7.019 1.00 87.75 113 SER A O 1
ATOM 856 N N . ALA A 1 114 ? -10.292 0.425 7.431 1.00 84.19 114 ALA A N 1
ATOM 857 C CA . ALA A 1 114 ? -10.436 -0.221 8.729 1.00 84.19 114 ALA A CA 1
ATOM 858 C C . ALA A 1 114 ? -11.132 0.699 9.738 1.00 84.19 114 ALA A C 1
ATOM 860 O O . ALA A 1 114 ? -11.897 0.207 10.563 1.00 84.19 114 ALA A O 1
ATOM 861 N N . CYS A 1 115 ? -10.916 2.020 9.665 1.00 84.44 115 CYS A N 1
ATOM 862 C CA . CYS A 1 115 ? -11.575 3.010 10.520 1.00 84.44 115 CYS A CA 1
ATOM 863 C C . CYS A 1 115 ? -13.097 3.082 10.328 1.00 84.44 115 CYS A C 1
ATOM 865 O O . CYS A 1 115 ? -13.812 3.252 11.317 1.00 84.44 115 CYS A O 1
ATOM 867 N N . TYR A 1 116 ? -13.587 2.934 9.095 1.00 84.56 116 TYR A N 1
ATOM 868 C CA . TYR A 1 116 ? -15.008 3.115 8.766 1.00 84.56 116 TYR A CA 1
ATOM 869 C C . TYR A 1 116 ? -15.780 1.812 8.527 1.00 84.56 116 TYR A C 1
ATOM 871 O O . TYR A 1 116 ? -16.999 1.795 8.678 1.00 84.56 116 TYR A O 1
ATOM 879 N N . LEU A 1 117 ? -15.099 0.723 8.169 1.00 83.25 117 LEU A N 1
ATOM 880 C CA . LEU A 1 117 ? -15.708 -0.579 7.898 1.00 83.25 117 LEU A CA 1
ATOM 881 C C . LEU A 1 117 ? -15.293 -1.596 8.962 1.00 83.25 117 LEU A C 1
ATOM 883 O O . LEU A 1 117 ? -14.211 -1.515 9.538 1.00 83.25 117 LEU A O 1
ATOM 887 N N . THR A 1 118 ? -16.154 -2.575 9.220 1.00 75.12 118 THR A N 1
ATOM 888 C CA . THR A 1 118 ? -15.912 -3.631 10.210 1.00 75.12 118 THR A CA 1
ATOM 889 C C . THR A 1 118 ? -15.824 -5.006 9.552 1.00 75.12 118 THR A C 1
ATOM 891 O O . THR A 1 118 ? -16.350 -5.251 8.463 1.00 75.12 118 THR A O 1
ATOM 894 N N . GLY A 1 119 ? -15.130 -5.933 10.216 1.00 74.06 119 GLY A N 1
ATOM 895 C CA . GLY A 1 119 ? -15.008 -7.316 9.753 1.00 74.06 119 GLY A CA 1
ATOM 896 C C . GLY A 1 119 ? -14.247 -7.441 8.429 1.00 74.06 119 GLY A C 1
ATOM 897 O O . GLY A 1 119 ? -13.218 -6.803 8.223 1.00 74.06 119 GLY A O 1
ATOM 898 N N . SER A 1 120 ? -14.726 -8.292 7.520 1.00 76.38 120 SER A N 1
ATOM 899 C CA . SER A 1 120 ? -14.079 -8.529 6.220 1.00 76.38 120 SER A CA 1
ATOM 900 C C . SER A 1 120 ? -14.242 -7.377 5.224 1.00 76.38 120 SER A C 1
ATOM 902 O O . SER A 1 120 ? -13.480 -7.304 4.261 1.00 76.38 120 SER A O 1
ATOM 904 N N . TRP A 1 121 ? -15.194 -6.467 5.451 1.00 81.56 121 TRP A N 1
ATOM 905 C CA . TRP A 1 121 ? -15.507 -5.370 4.528 1.00 81.56 121 TRP A CA 1
ATOM 906 C C . TRP A 1 121 ? -14.367 -4.349 4.409 1.00 81.56 121 TRP A C 1
ATOM 908 O O . TRP A 1 121 ? -14.225 -3.711 3.371 1.00 81.56 121 TRP A O 1
ATOM 918 N N . GLN A 1 122 ? -13.485 -4.265 5.409 1.00 78.94 122 GLN A N 1
ATOM 919 C CA . GLN A 1 122 ? -12.320 -3.368 5.407 1.00 78.94 122 GLN A CA 1
ATOM 920 C C . GLN A 1 122 ? -11.267 -3.669 4.323 1.00 78.94 122 GLN A C 1
ATOM 922 O O . GLN A 1 122 ? -10.375 -2.866 4.073 1.00 78.94 122 GLN A O 1
ATOM 927 N N . VAL A 1 123 ? -11.330 -4.849 3.701 1.00 79.81 123 VAL A N 1
ATOM 928 C CA . VAL A 1 123 ? -10.406 -5.243 2.625 1.00 79.81 123 VAL A CA 1
ATOM 929 C C . VAL A 1 123 ? -10.903 -4.748 1.263 1.00 79.81 123 VAL A C 1
ATOM 931 O O . VAL A 1 123 ? -10.139 -4.692 0.306 1.00 79.81 123 VAL A O 1
ATOM 934 N N . ILE A 1 124 ? -12.180 -4.371 1.153 1.00 84.31 124 ILE A N 1
ATOM 935 C CA . ILE A 1 124 ? -12.803 -4.062 -0.137 1.00 84.31 124 ILE A CA 1
ATOM 936 C C . ILE A 1 124 ? -12.189 -2.822 -0.792 1.00 84.31 124 ILE A C 1
ATOM 938 O O . ILE A 1 124 ? -11.837 -2.930 -1.963 1.00 84.31 124 ILE A O 1
ATOM 942 N N . PRO A 1 125 ? -11.988 -1.677 -0.109 1.00 86.12 125 PRO A N 1
ATOM 943 C CA . PRO A 1 125 ? -11.437 -0.491 -0.768 1.00 86.12 125 PRO A CA 1
ATOM 944 C C . PRO A 1 125 ? -10.011 -0.696 -1.286 1.00 86.12 125 PRO A C 1
ATOM 946 O O . PRO A 1 125 ? -9.691 -0.288 -2.401 1.00 86.12 125 PRO A O 1
ATOM 949 N N . THR A 1 126 ? -9.163 -1.383 -0.516 1.00 84.81 126 THR A N 1
ATOM 950 C CA . THR A 1 126 ? -7.795 -1.721 -0.937 1.00 84.81 126 THR A CA 1
ATOM 951 C C . THR A 1 126 ? -7.785 -2.741 -2.071 1.00 84.81 126 THR A C 1
ATOM 953 O O . THR A 1 126 ? -7.047 -2.565 -3.039 1.00 84.81 126 THR A O 1
ATOM 956 N N . ALA A 1 127 ? -8.633 -3.771 -2.010 1.00 81.25 127 ALA A N 1
ATOM 957 C CA . ALA A 1 127 ? -8.758 -4.758 -3.079 1.00 81.25 127 ALA A CA 1
ATOM 958 C C . ALA A 1 127 ? -9.336 -4.161 -4.372 1.00 81.25 127 ALA A C 1
ATOM 960 O O . ALA A 1 127 ? -8.857 -4.481 -5.455 1.00 81.25 127 ALA A O 1
ATOM 961 N N . ALA A 1 128 ? -10.322 -3.268 -4.279 1.00 84.31 128 ALA A N 1
ATOM 962 C CA . ALA A 1 128 ? -10.901 -2.587 -5.431 1.00 84.31 128 ALA A CA 1
ATOM 963 C C . ALA A 1 128 ? -9.859 -1.705 -6.130 1.00 84.31 128 ALA A C 1
ATOM 965 O O . ALA A 1 128 ? -9.695 -1.801 -7.345 1.00 84.31 128 ALA A O 1
ATOM 966 N N . LEU A 1 129 ? -9.100 -0.910 -5.365 1.00 86.06 129 LEU A N 1
ATOM 967 C CA . LEU A 1 129 ? -8.011 -0.096 -5.911 1.00 86.06 129 LEU A CA 1
ATOM 968 C C . LEU A 1 129 ? -6.958 -0.972 -6.610 1.00 86.06 129 LEU A C 1
ATOM 970 O O . LEU A 1 129 ? -6.533 -0.659 -7.720 1.00 86.06 129 LEU A O 1
ATOM 974 N N . PHE A 1 130 ? -6.587 -2.100 -5.995 1.00 83.62 130 PHE A N 1
ATOM 975 C CA . PHE A 1 130 ? -5.674 -3.076 -6.589 1.00 83.62 130 PHE A CA 1
ATOM 976 C C . PHE A 1 130 ? -6.198 -3.634 -7.917 1.00 83.62 130 PHE A C 1
ATOM 978 O O . PHE A 1 130 ? -5.487 -3.598 -8.919 1.00 83.62 130 PHE A O 1
ATOM 985 N N . LEU A 1 131 ? -7.446 -4.108 -7.944 1.00 81.12 131 LEU A N 1
ATOM 986 C CA . LEU A 1 131 ? -8.056 -4.682 -9.142 1.00 81.12 131 LEU A CA 1
ATOM 987 C C . LEU A 1 131 ? -8.177 -3.661 -10.276 1.00 81.12 131 LEU A C 1
ATOM 989 O O . LEU A 1 131 ? -7.976 -4.028 -11.428 1.00 81.12 131 LEU A O 1
ATOM 993 N N . VAL A 1 132 ? -8.446 -2.388 -9.973 1.00 82.06 132 VAL A N 1
ATOM 994 C CA . VAL A 1 132 ? -8.472 -1.322 -10.986 1.00 82.06 132 VAL A CA 1
ATOM 995 C C . VAL A 1 132 ? -7.073 -1.079 -11.559 1.00 82.06 132 VAL A C 1
ATOM 997 O O . VAL A 1 132 ? -6.904 -1.056 -12.778 1.00 82.06 132 VAL A O 1
ATOM 1000 N N . LEU A 1 133 ? -6.064 -0.946 -10.694 1.00 80.19 133 LEU A N 1
ATOM 1001 C CA . LEU A 1 133 ? -4.680 -0.673 -11.098 1.00 80.19 133 LEU A CA 1
ATOM 1002 C C . LEU A 1 133 ? -4.039 -1.829 -11.874 1.00 80.19 133 LEU A C 1
ATOM 1004 O O . LEU A 1 133 ? -3.194 -1.594 -12.735 1.00 80.19 133 LEU A O 1
ATOM 1008 N N . VAL A 1 134 ? -4.429 -3.069 -11.579 1.00 76.75 134 VAL A N 1
ATOM 1009 C CA . VAL A 1 134 ? -3.939 -4.256 -12.288 1.00 76.75 134 VAL A CA 1
ATOM 1010 C C . VAL A 1 134 ? -4.782 -4.556 -13.528 1.00 76.75 134 VAL A C 1
ATOM 1012 O O . VAL A 1 134 ? -4.228 -4.766 -14.602 1.00 76.75 134 VAL A O 1
ATOM 1015 N N . GLY A 1 135 ? -6.111 -4.540 -13.416 1.00 71.12 135 GLY A N 1
ATOM 1016 C CA . GLY A 1 135 ? -7.026 -4.903 -14.503 1.00 71.12 135 GLY A CA 1
ATOM 1017 C C . GLY A 1 135 ? -7.040 -3.908 -15.666 1.00 71.12 135 GLY A C 1
ATOM 1018 O O . GLY A 1 135 ? -7.171 -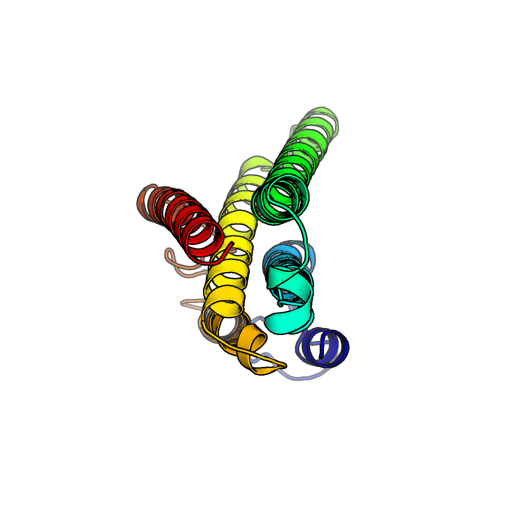4.319 -16.819 1.00 71.12 135 GLY A O 1
ATOM 1019 N N . PHE A 1 136 ? -6.845 -2.616 -15.377 1.00 74.62 136 PHE A N 1
ATOM 1020 C CA . PHE A 1 136 ? -6.844 -1.530 -16.367 1.00 74.62 136 PHE A CA 1
ATOM 1021 C C . PHE A 1 136 ? -5.502 -0.795 -16.437 1.00 74.62 136 PHE A C 1
ATOM 1023 O O . PHE A 1 136 ? -5.425 0.331 -16.915 1.00 74.62 136 PHE A O 1
ATOM 1030 N N . GLY A 1 137 ? -4.429 -1.417 -15.950 1.00 71.25 137 GLY A N 1
ATOM 1031 C CA . GLY A 1 137 ? -3.152 -0.752 -15.714 1.00 71.25 137 GLY A CA 1
ATOM 1032 C C . GLY A 1 137 ? -2.353 -0.321 -16.947 1.00 71.25 137 GLY A C 1
ATOM 1033 O O . GLY A 1 137 ? -1.383 0.426 -16.791 1.00 71.25 137 GLY A O 1
ATOM 1034 N N . PHE A 1 138 ? -2.745 -0.759 -18.147 1.00 72.19 138 PHE A N 1
ATOM 1035 C CA . PHE A 1 138 ? -1.969 -0.636 -19.382 1.00 72.19 138 PHE A CA 1
ATOM 1036 C C . PHE A 1 138 ? -2.784 -0.071 -20.549 1.00 72.19 138 PHE A C 1
ATOM 1038 O O . PHE A 1 138 ? -3.906 -0.512 -20.784 1.00 72.19 138 PHE A O 1
ATOM 1045 N N . GLN A 1 139 ? -2.204 0.883 -21.291 1.00 69.38 139 GLN A N 1
ATOM 1046 C CA . GLN A 1 139 ? -2.830 1.501 -22.474 1.00 69.38 139 GLN A CA 1
ATOM 1047 C C . GLN A 1 139 ? -2.806 0.565 -23.678 1.00 69.38 139 GLN A C 1
ATOM 1049 O O . GLN A 1 139 ? -3.752 0.494 -24.456 1.00 69.38 139 GLN A O 1
ATOM 1054 N N . THR A 1 140 ? -1.680 -0.125 -23.834 1.00 68.00 140 THR A N 1
ATOM 1055 C CA . THR A 1 140 ? -1.416 -1.145 -24.847 1.00 68.00 140 THR A CA 1
ATOM 1056 C C . THR A 1 140 ? -0.696 -2.304 -24.167 1.00 68.00 140 THR A C 1
ATOM 1058 O O . THR A 1 140 ? -0.349 -2.194 -22.995 1.00 68.00 140 THR A O 1
ATOM 1061 N N . PHE A 1 141 ? -0.406 -3.397 -24.877 1.00 61.47 141 PHE A N 1
ATOM 1062 C CA . PHE A 1 141 ? 0.280 -4.553 -24.285 1.00 61.47 141 PHE A CA 1
ATOM 1063 C C . PHE A 1 141 ? 1.584 -4.202 -23.536 1.00 61.47 141 PHE A C 1
ATOM 1065 O O . PHE A 1 141 ? 1.947 -4.909 -22.609 1.00 61.47 141 PHE A O 1
ATOM 1072 N N . ILE A 1 142 ? 2.283 -3.115 -23.882 1.00 65.69 142 ILE A N 1
ATOM 1073 C CA . ILE A 1 142 ? 3.626 -2.829 -23.340 1.00 65.69 142 ILE A CA 1
ATOM 1074 C C . ILE A 1 142 ? 3.677 -1.503 -22.566 1.00 65.69 142 ILE A C 1
ATOM 1076 O O . ILE A 1 142 ? 4.540 -1.319 -21.710 1.00 65.69 142 ILE A O 1
ATOM 1080 N N . THR A 1 143 ? 2.751 -0.574 -22.820 1.00 72.19 143 THR A N 1
ATOM 1081 C CA . THR A 1 143 ? 2.803 0.770 -22.230 1.00 72.19 143 THR A CA 1
ATOM 1082 C C . THR A 1 143 ? 1.856 0.904 -21.031 1.00 72.19 143 THR A C 1
ATOM 1084 O O . THR A 1 143 ? 0.633 0.903 -21.210 1.00 72.19 143 THR A O 1
ATOM 1087 N N . PRO A 1 144 ? 2.371 1.024 -19.791 1.00 75.50 144 PRO A N 1
ATOM 1088 C CA . PRO A 1 144 ? 1.530 1.298 -18.629 1.00 75.50 144 PRO A CA 1
ATOM 1089 C C . PRO A 1 144 ? 0.891 2.691 -18.727 1.00 75.50 144 PRO A C 1
ATOM 1091 O O . PRO A 1 144 ? 1.446 3.614 -19.325 1.00 75.50 144 PRO A O 1
ATOM 1094 N N . TYR A 1 145 ? -0.289 2.866 -18.128 1.00 81.06 145 TYR A N 1
ATOM 1095 C CA . TYR A 1 145 ? -0.888 4.196 -18.006 1.00 81.06 145 TYR A CA 1
ATOM 1096 C C . TYR A 1 145 ? -0.086 5.075 -17.036 1.00 81.06 145 TYR A C 1
ATOM 1098 O O . TYR A 1 145 ? 0.341 4.621 -15.977 1.00 81.06 145 TYR A O 1
ATOM 1106 N N . ALA A 1 146 ? 0.005 6.376 -17.327 1.00 82.00 146 ALA A N 1
ATOM 1107 C CA . ALA A 1 146 ? 0.680 7.352 -16.462 1.00 82.00 146 ALA A CA 1
ATOM 1108 C C . ALA A 1 146 ? 0.041 7.513 -15.065 1.00 82.00 146 ALA A C 1
ATOM 1110 O O . ALA A 1 146 ? 0.700 7.973 -14.135 1.00 82.00 146 ALA A O 1
ATOM 1111 N N . TRP A 1 147 ? -1.233 7.136 -14.904 1.00 81.25 147 TRP A N 1
ATOM 1112 C CA . TRP A 1 147 ? -1.923 7.127 -13.609 1.00 81.25 147 TRP A CA 1
ATOM 1113 C C . TRP A 1 147 ? -1.647 5.860 -12.785 1.00 81.25 147 TRP A C 1
ATOM 1115 O O . TRP A 1 147 ? -2.030 5.798 -11.616 1.00 81.25 147 TRP A O 1
ATOM 1125 N N . ASN A 1 148 ? -0.997 4.846 -13.365 1.00 84.25 148 ASN A N 1
ATOM 1126 C CA . ASN A 1 148 ? -0.747 3.589 -12.678 1.00 84.25 148 ASN A CA 1
ATOM 1127 C C . ASN A 1 148 ? 0.448 3.704 -11.722 1.00 84.25 148 ASN A C 1
ATOM 1129 O O . ASN A 1 148 ? 1.614 3.627 -12.121 1.00 84.25 148 ASN A O 1
ATOM 1133 N N . ILE A 1 149 ? 0.130 3.836 -10.435 1.00 83.00 149 ILE A N 1
ATOM 1134 C CA . ILE A 1 149 ? 1.092 4.051 -9.347 1.00 83.00 149 ILE A CA 1
ATOM 1135 C C . ILE A 1 149 ? 2.092 2.899 -9.157 1.00 83.00 149 ILE A C 1
ATOM 1137 O O . ILE A 1 149 ? 3.102 3.080 -8.486 1.00 83.00 149 ILE A O 1
ATOM 1141 N N . PHE A 1 150 ? 1.837 1.715 -9.728 1.00 80.88 150 PHE A N 1
ATOM 1142 C CA . PHE A 1 150 ? 2.784 0.595 -9.686 1.00 80.88 150 PHE A CA 1
ATOM 1143 C C . PHE A 1 150 ? 3.962 0.754 -10.651 1.00 80.88 150 PHE A C 1
ATOM 1145 O O . PHE A 1 150 ? 4.987 0.095 -10.477 1.00 80.88 150 PHE A O 1
ATOM 1152 N N . PHE A 1 151 ? 3.816 1.600 -11.672 1.00 78.56 151 PHE A N 1
ATOM 1153 C CA . PHE A 1 151 ? 4.778 1.729 -12.770 1.00 78.56 151 PHE A CA 1
ATOM 1154 C C . PHE A 1 151 ? 5.332 3.145 -12.896 1.00 78.56 151 PHE A C 1
ATOM 1156 O O . PHE A 1 151 ? 6.462 3.310 -13.343 1.00 78.56 151 PHE A O 1
ATOM 1163 N N . HIS A 1 152 ? 4.562 4.156 -12.487 1.00 81.50 152 HIS A N 1
ATOM 1164 C CA . HIS A 1 152 ? 4.941 5.552 -12.638 1.00 81.50 152 HIS A CA 1
ATOM 1165 C C . HIS A 1 152 ? 4.706 6.367 -11.374 1.00 81.50 152 HIS A C 1
ATOM 1167 O O . HIS A 1 152 ? 3.737 6.175 -10.641 1.00 81.50 152 HIS A O 1
ATOM 1173 N N . ILE A 1 153 ? 5.587 7.347 -11.183 1.00 84.88 153 ILE A N 1
ATOM 1174 C CA . ILE A 1 153 ? 5.386 8.449 -10.253 1.00 84.88 153 ILE A CA 1
ATOM 1175 C C . ILE A 1 153 ? 5.322 9.746 -11.019 1.00 84.88 153 ILE A C 1
ATOM 1177 O O . ILE A 1 153 ? 6.146 10.041 -11.879 1.00 84.88 153 ILE A O 1
ATOM 1181 N N . SER A 1 154 ? 4.368 10.556 -10.603 1.00 86.81 154 SER A N 1
ATOM 1182 C CA . SER A 1 154 ? 4.269 11.956 -10.950 1.00 86.81 154 SER A CA 1
ATOM 1183 C C . SER A 1 154 ? 4.024 12.755 -9.668 1.00 86.81 154 SER A C 1
ATOM 1185 O O . SER A 1 154 ? 3.584 12.207 -8.652 1.00 86.81 154 SER A O 1
ATOM 1187 N N . ALA A 1 155 ? 4.299 14.059 -9.703 1.00 86.56 155 ALA A N 1
ATOM 1188 C CA . ALA A 1 155 ? 4.006 14.965 -8.593 1.00 86.56 155 ALA A CA 1
ATOM 1189 C C . ALA A 1 155 ? 2.579 14.807 -8.008 1.00 86.56 155 ALA A C 1
ATOM 1191 O O . ALA A 1 155 ? 2.466 14.736 -6.782 1.00 86.56 155 ALA A O 1
ATOM 1192 N N . PRO A 1 156 ? 1.496 14.674 -8.810 1.00 87.81 156 PRO A N 1
ATOM 1193 C CA . PRO A 1 156 ? 0.162 14.461 -8.250 1.00 87.81 156 PRO A CA 1
ATOM 1194 C C . PRO A 1 156 ? 0.023 13.122 -7.515 1.00 87.81 156 PRO A C 1
ATOM 1196 O O . PRO A 1 156 ? -0.627 13.082 -6.476 1.00 87.81 156 PRO A O 1
ATOM 1199 N N . ILE A 1 157 ? 0.661 12.042 -7.981 1.00 89.31 157 ILE A N 1
ATOM 1200 C CA . ILE A 1 157 ? 0.639 10.739 -7.289 1.00 89.31 157 ILE A CA 1
ATOM 1201 C C . ILE A 1 157 ? 1.333 10.843 -5.926 1.00 89.31 157 ILE A C 1
ATOM 1203 O O . ILE A 1 157 ? 0.806 10.360 -4.924 1.00 89.31 157 ILE A O 1
ATOM 1207 N N . ALA A 1 158 ? 2.487 11.513 -5.867 1.00 87.75 158 ALA A N 1
ATOM 1208 C CA . ALA A 1 158 ? 3.203 11.738 -4.613 1.00 87.75 158 ALA A CA 1
ATOM 1209 C C . ALA A 1 158 ? 2.389 12.606 -3.634 1.00 87.75 158 ALA A C 1
ATOM 1211 O O . ALA A 1 158 ? 2.337 12.314 -2.438 1.00 87.75 158 ALA A O 1
ATOM 1212 N N . LEU A 1 159 ? 1.698 13.630 -4.144 1.00 90.75 159 LEU A N 1
ATOM 1213 C CA . LEU A 1 159 ? 0.808 14.475 -3.349 1.00 90.75 159 LEU A CA 1
ATOM 1214 C C . LEU A 1 159 ? -0.395 13.684 -2.815 1.00 90.75 159 LEU A C 1
ATOM 1216 O O . LEU A 1 159 ? -0.717 13.799 -1.634 1.00 90.75 159 LEU A O 1
ATOM 1220 N N . ILE A 1 160 ? -1.016 12.832 -3.639 1.00 91.12 160 ILE A N 1
ATOM 1221 C CA . ILE A 1 160 ? -2.098 11.929 -3.212 1.00 91.12 160 ILE A CA 1
ATOM 1222 C C . ILE A 1 160 ? -1.602 10.974 -2.123 1.00 91.12 160 ILE A C 1
ATOM 1224 O O . ILE A 1 160 ? -2.293 10.793 -1.122 1.00 91.12 160 ILE A O 1
ATOM 1228 N N . ALA A 1 161 ? -0.400 10.408 -2.269 1.00 90.12 161 ALA A N 1
ATOM 1229 C CA . ALA A 1 161 ? 0.202 9.562 -1.242 1.00 90.12 161 ALA A CA 1
ATOM 1230 C C . ALA A 1 161 ? 0.337 10.316 0.091 1.00 90.12 161 ALA A C 1
ATOM 1232 O O . ALA A 1 161 ? -0.156 9.840 1.115 1.00 90.12 161 ALA A O 1
ATOM 1233 N N . GLY A 1 162 ? 0.904 11.526 0.068 1.00 89.62 162 GLY A N 1
ATOM 1234 C CA . GL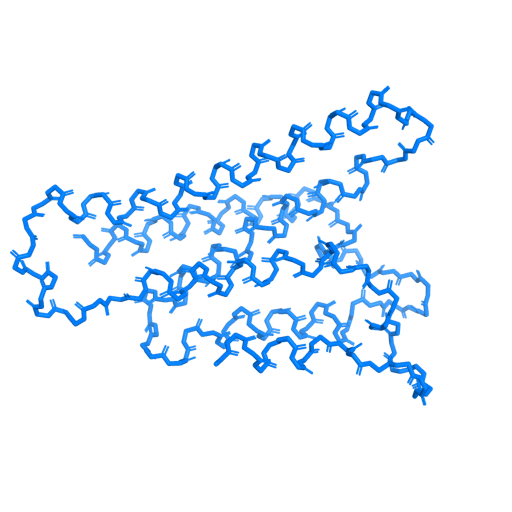Y A 1 162 ? 1.033 12.375 1.254 1.00 89.62 162 GLY A CA 1
ATOM 1235 C C . GLY A 1 162 ? -0.314 12.716 1.900 1.00 89.62 162 GLY A C 1
ATOM 1236 O O . GLY A 1 162 ? -0.495 12.499 3.097 1.00 89.62 162 GLY A O 1
ATOM 1237 N N . LEU A 1 163 ? -1.288 13.180 1.110 1.00 93.44 163 LEU A N 1
ATOM 1238 C CA . LEU A 1 163 ? -2.629 13.504 1.607 1.00 93.44 163 LEU A CA 1
ATOM 1239 C C . LEU A 1 163 ? -3.338 12.277 2.186 1.00 93.44 163 LEU A C 1
ATOM 1241 O O . LEU A 1 163 ? -3.935 12.368 3.256 1.00 93.44 163 LEU A O 1
ATOM 1245 N N . SER A 1 164 ? -3.246 11.122 1.522 1.00 92.12 164 SER A N 1
ATOM 1246 C CA . SER A 1 164 ? -3.855 9.883 2.011 1.00 92.12 164 SER A CA 1
ATOM 1247 C C . SER A 1 164 ? -3.258 9.444 3.350 1.00 92.12 164 SER A C 1
ATOM 1249 O O . SER A 1 164 ? -4.009 9.066 4.246 1.00 92.12 164 SER A O 1
ATOM 1251 N N . ALA A 1 165 ? -1.941 9.579 3.543 1.00 90.25 165 ALA A N 1
ATOM 1252 C CA . ALA A 1 165 ? -1.283 9.272 4.811 1.00 90.25 165 ALA A CA 1
ATOM 1253 C C . ALA A 1 165 ? -1.741 10.206 5.945 1.00 90.25 165 ALA A C 1
ATOM 1255 O O . ALA A 1 165 ? -2.025 9.742 7.050 1.00 90.25 165 ALA A O 1
ATOM 1256 N N . VAL A 1 166 ? -1.874 11.509 5.666 1.00 91.38 166 VAL A N 1
ATOM 1257 C CA . VAL A 1 166 ? -2.403 12.487 6.633 1.00 91.38 166 VAL A CA 1
ATOM 1258 C C . VAL A 1 166 ? -3.855 12.165 6.991 1.00 91.38 166 VAL A C 1
ATOM 1260 O O . VAL A 1 166 ? -4.202 12.127 8.171 1.00 91.38 166 VAL A O 1
ATOM 1263 N N . LEU A 1 167 ? -4.700 11.871 5.999 1.00 91.94 167 LEU A N 1
ATOM 1264 C CA . LEU A 1 167 ? -6.096 11.486 6.224 1.00 91.94 167 LEU A CA 1
ATOM 1265 C C . LEU A 1 167 ? -6.209 10.189 7.032 1.00 91.94 167 LEU A C 1
ATOM 1267 O O . LEU A 1 167 ? -7.028 10.112 7.944 1.00 91.94 167 LEU A O 1
ATOM 1271 N N . ALA A 1 168 ? -5.362 9.199 6.753 1.00 88.69 168 ALA A N 1
ATOM 1272 C CA . ALA A 1 168 ? -5.296 7.963 7.522 1.00 88.69 168 ALA A CA 1
ATOM 1273 C C . ALA A 1 168 ? -4.916 8.222 8.987 1.00 88.69 168 ALA A C 1
ATOM 1275 O O . ALA A 1 168 ? -5.501 7.625 9.893 1.00 88.69 168 ALA A O 1
ATOM 1276 N N . PHE A 1 169 ? -3.980 9.146 9.234 1.00 88.00 169 PHE A N 1
ATOM 1277 C CA . PHE A 1 169 ? -3.566 9.512 10.587 1.00 88.00 169 PHE A CA 1
ATOM 1278 C C . PHE A 1 169 ? -4.703 10.196 11.342 1.00 88.00 169 PHE A C 1
ATOM 1280 O O . PHE A 1 169 ? -5.021 9.812 12.468 1.00 88.00 169 PHE A O 1
ATOM 1287 N N . LEU A 1 170 ? -5.362 11.163 10.702 1.00 88.69 170 LEU A N 1
ATOM 1288 C CA . LEU A 1 170 ? -6.509 11.861 11.277 1.00 88.69 170 LEU A CA 1
ATOM 1289 C C . LEU A 1 170 ? -7.681 10.909 11.543 1.00 88.69 170 LEU A C 1
ATOM 1291 O O . LEU A 1 170 ? -8.283 10.985 12.611 1.00 88.69 170 LEU A O 1
ATOM 1295 N N . ALA A 1 171 ? -7.967 9.975 10.631 1.00 86.94 171 ALA A N 1
ATOM 1296 C CA . ALA A 1 171 ? -9.012 8.969 10.811 1.00 86.94 171 ALA A CA 1
ATOM 1297 C C . ALA A 1 171 ? -8.729 8.061 12.019 1.00 86.94 171 ALA A C 1
ATOM 1299 O O . ALA A 1 171 ? -9.628 7.791 12.814 1.00 86.94 171 ALA A O 1
ATOM 1300 N N . LEU A 1 172 ? -7.478 7.625 12.195 1.00 84.44 172 LEU A N 1
ATOM 1301 C CA . LEU A 1 172 ? -7.058 6.852 13.366 1.00 84.44 172 LEU A CA 1
ATOM 1302 C C . LEU A 1 172 ? -7.166 7.653 14.666 1.00 84.44 172 LEU A C 1
ATOM 1304 O O . LEU A 1 172 ? -7.671 7.134 15.657 1.00 84.44 172 LEU A O 1
ATOM 1308 N N . ARG A 1 173 ? -6.727 8.916 14.656 1.00 82.38 173 ARG A N 1
ATOM 1309 C CA . ARG A 1 173 ? -6.773 9.814 15.822 1.00 82.38 173 ARG A CA 1
ATOM 1310 C C . ARG A 1 173 ? -8.208 10.201 16.196 1.00 82.38 173 ARG A C 1
ATOM 1312 O O . ARG A 1 173 ? -8.497 10.461 17.354 1.00 82.38 173 ARG A O 1
ATOM 1319 N N . HIS A 1 174 ? -9.117 10.270 15.230 1.00 81.94 174 HIS A N 1
ATOM 1320 C CA . HIS A 1 174 ? -10.533 10.483 15.516 1.00 81.94 174 HIS A CA 1
ATOM 1321 C C . HIS A 1 174 ? -11.172 9.241 16.155 1.00 81.94 174 HIS A C 1
ATOM 1323 O O . HIS A 1 174 ? -12.097 9.362 16.955 1.00 81.94 174 HIS A O 1
ATOM 1329 N N . ARG A 1 175 ? -10.702 8.041 15.794 1.00 76.75 175 ARG A N 1
ATOM 1330 C CA . ARG A 1 175 ? -11.283 6.780 16.265 1.00 76.75 175 ARG A CA 1
ATOM 1331 C C . ARG A 1 175 ? -10.806 6.350 17.658 1.00 76.75 175 ARG A C 1
ATOM 1333 O O . ARG A 1 175 ? -11.589 5.728 18.371 1.00 76.75 175 ARG A O 1
ATOM 1340 N N . TYR A 1 176 ? -9.555 6.640 18.020 1.00 71.00 176 TYR A N 1
ATOM 1341 C CA . TYR A 1 176 ? -8.912 6.220 19.276 1.00 71.00 176 TYR A CA 1
ATOM 1342 C C . TYR A 1 176 ? -8.638 7.395 20.217 1.00 71.00 176 TYR A C 1
ATOM 1344 O O . TYR A 1 176 ? -8.880 7.222 21.439 1.00 71.00 176 TYR A O 1
#

Secondary structure (DSSP, 8-state):
-HHHHHHHS---SSS--STTTTTS-HHHHHHHHHHHHHHHHHS-S-HHHHHTS-HHHHHHHHHHHHHHHHHHHHHHHHHHHHHHHH-TTS-HHHHHHHHHHHHHHHHHHHHHHHHH--GGGGGHHHHHHHHHHHHT-BSSSS-B-TT-TTT---HHHHHHHHHHHHHHHHHHHHH-

Organism: NCBI:txid2733571

pLDDT: mean 74.4, std 15.56, range [29.14, 93.44]

Radius of gyration: 17.47 Å; chains: 1; bounding box: 42×36×54 Å